Protein AF-A0A9E0DG52-F1 (afdb_monomer_lite)

pLDDT: mean 90.12, std 14.33, range [47.62, 98.75]

Secondary structure (DSSP, 8-state):
--HHHHHHHHHHHHHHHHHHHHHHS--HHHHHHHHHTTPPPSSGGGHHHHHHHHHHHHHHHHHHHHHHHHHHHHHHS--GGGS--

Sequence (85 aa):
MTLDEILQDIHALEEDLLVYERKYGIPTETFYESYMRGEEPEEIAWVPDWSMWAGAHEILKDRQERYRKQIGQAESTPNTNAALS

Radius of gyration: 18.63 Å; chains: 1; bounding box: 43×18×60 Å

Foldseek 3Di:
DDLVVLVVLLVVLVVVLVVVCVVPVDHLVRLLVCVVVVNDDPDPVCVVVSVVSNVSVVVNVVSVVVSVVVVVVVVPDDPPPPPPD

Structure (mmCIF, N/CA/C/O backbone):
data_AF-A0A9E0DG52-F1
#
_entry.id   AF-A0A9E0DG52-F1
#
loop_
_atom_site.group_PDB
_atom_site.id
_atom_site.type_symbol
_atom_site.label_atom_id
_atom_site.label_alt_id
_atom_site.label_comp_id
_atom_site.label_asym_id
_atom_site.label_entity_id
_atom_site.label_seq_id
_atom_site.pdbx_PDB_ins_code
_atom_site.Cartn_x
_atom_site.Cartn_y
_atom_site.Cartn_z
_atom_site.occupancy
_atom_site.B_iso_or_equiv
_atom_site.auth_seq_id
_atom_site.auth_comp_id
_atom_site.auth_asym_id
_atom_site.auth_atom_id
_atom_site.pdbx_PDB_model_num
ATOM 1 N N . MET A 1 1 ? -12.052 9.900 10.202 1.00 81.38 1 MET A N 1
ATOM 2 C CA . MET A 1 1 ? -12.246 8.600 9.549 1.00 81.38 1 MET A CA 1
ATOM 3 C C . MET A 1 1 ? -12.806 7.641 10.572 1.00 81.38 1 MET A C 1
ATOM 5 O O . MET A 1 1 ? -12.199 7.503 11.635 1.00 81.38 1 MET A O 1
ATOM 9 N N . THR A 1 2 ? -13.963 7.062 10.285 1.00 95.56 2 THR A N 1
ATOM 10 C CA . THR A 1 2 ? -14.543 5.950 11.043 1.00 95.56 2 THR A CA 1
ATOM 11 C C . THR A 1 2 ? -13.765 4.658 10.763 1.00 95.56 2 THR A C 1
ATOM 13 O O . THR A 1 2 ? -12.974 4.600 9.822 1.00 95.56 2 THR A O 1
ATOM 16 N N . LEU A 1 3 ? -13.979 3.615 11.572 1.00 95.75 3 LEU A N 1
ATOM 17 C CA . LEU A 1 3 ? -13.387 2.294 11.324 1.00 95.75 3 LEU A CA 1
ATOM 18 C C . LEU A 1 3 ? -13.804 1.713 9.964 1.00 95.75 3 LEU A C 1
ATOM 20 O O . LEU A 1 3 ? -12.969 1.119 9.291 1.00 95.75 3 LEU A O 1
ATOM 24 N N . ASP A 1 4 ? -15.062 1.919 9.561 1.00 97.19 4 ASP A N 1
ATOM 25 C CA . ASP A 1 4 ? -15.596 1.453 8.274 1.00 97.19 4 ASP A CA 1
ATOM 26 C C . ASP A 1 4 ? -14.921 2.165 7.092 1.00 97.19 4 ASP A C 1
ATOM 28 O O . ASP A 1 4 ? -14.446 1.512 6.169 1.00 97.19 4 ASP A O 1
ATOM 32 N N . GLU A 1 5 ? -14.758 3.491 7.175 1.00 98.06 5 GLU A N 1
ATOM 33 C CA . GLU A 1 5 ? -14.030 4.270 6.161 1.00 98.06 5 GLU A CA 1
ATOM 34 C C . GLU A 1 5 ? -12.564 3.822 6.042 1.00 98.06 5 GLU A C 1
ATOM 36 O O . GLU A 1 5 ? -12.036 3.712 4.941 1.00 98.06 5 GLU A O 1
ATOM 41 N N . ILE A 1 6 ? -11.890 3.536 7.165 1.00 98.00 6 ILE A N 1
ATOM 42 C CA . ILE A 1 6 ? -10.501 3.047 7.136 1.00 98.00 6 ILE A CA 1
ATOM 43 C C . ILE A 1 6 ? -10.424 1.652 6.511 1.00 98.00 6 ILE A C 1
ATOM 45 O O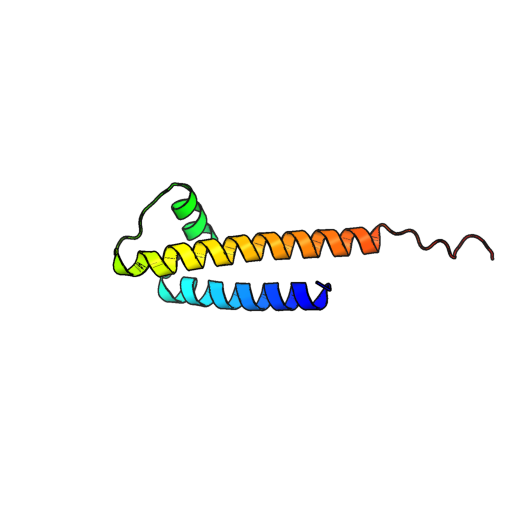 . ILE A 1 6 ? -9.485 1.377 5.770 1.00 98.00 6 ILE A O 1
ATOM 49 N N . LEU A 1 7 ? -11.383 0.774 6.806 1.00 98.19 7 LEU A N 1
ATOM 50 C CA . LEU A 1 7 ? -11.413 -0.575 6.247 1.00 98.19 7 LEU A CA 1
ATOM 51 C C . LEU A 1 7 ? -11.662 -0.553 4.733 1.00 98.19 7 LEU A C 1
ATOM 53 O O . LEU A 1 7 ? -11.002 -1.279 3.995 1.00 98.19 7 LEU A O 1
ATOM 57 N N . GLN A 1 8 ? -12.559 0.315 4.264 1.00 98.50 8 GLN A N 1
ATOM 58 C CA . GLN A 1 8 ? -12.792 0.527 2.834 1.00 98.50 8 GLN A CA 1
ATOM 59 C C . GLN A 1 8 ? -11.541 1.063 2.128 1.00 98.50 8 GLN A C 1
ATOM 61 O O . GLN A 1 8 ? -11.172 0.538 1.080 1.00 98.50 8 GLN A O 1
ATOM 66 N N . ASP A 1 9 ? -10.846 2.036 2.728 1.00 98.56 9 ASP A N 1
ATOM 67 C CA . ASP A 1 9 ? -9.560 2.534 2.222 1.00 98.56 9 ASP A CA 1
ATOM 68 C C . ASP A 1 9 ? -8.511 1.413 2.129 1.00 98.56 9 ASP A C 1
ATOM 70 O O . ASP A 1 9 ? -7.796 1.327 1.134 1.00 98.56 9 ASP A O 1
ATOM 74 N N . ILE A 1 10 ? -8.411 0.549 3.151 1.00 98.69 10 ILE A N 1
ATOM 75 C CA . ILE A 1 10 ? -7.480 -0.592 3.158 1.00 98.69 10 ILE A CA 1
ATOM 76 C C . ILE A 1 10 ? -7.755 -1.505 1.963 1.00 98.69 10 ILE A C 1
ATOM 78 O O . ILE A 1 10 ? -6.829 -1.802 1.216 1.00 98.69 10 ILE A O 1
ATOM 82 N N . HIS A 1 11 ? -9.010 -1.902 1.748 1.00 98.56 11 HIS A N 1
ATOM 83 C CA . HIS A 1 11 ? -9.360 -2.795 0.643 1.00 98.56 11 HIS A CA 1
ATOM 84 C C . HIS A 1 11 ? -9.114 -2.164 -0.729 1.00 98.56 11 HIS A C 1
ATOM 86 O O . HIS A 1 11 ? -8.576 -2.828 -1.610 1.00 98.56 11 HIS A O 1
ATOM 92 N N . ALA A 1 12 ? -9.437 -0.880 -0.899 1.00 98.50 12 ALA A N 1
ATOM 93 C CA . ALA A 1 12 ? -9.153 -0.169 -2.143 1.00 98.50 12 ALA A CA 1
ATOM 94 C C . ALA A 1 12 ? -7.642 -0.127 -2.442 1.00 98.50 12 ALA A C 1
ATOM 96 O O . ALA A 1 12 ? -7.219 -0.410 -3.559 1.00 98.50 12 ALA A O 1
ATOM 97 N N . LEU A 1 13 ? -6.816 0.155 -1.430 1.00 98.69 13 LEU A N 1
ATOM 98 C CA . LEU A 1 13 ? -5.359 0.177 -1.579 1.00 98.69 13 LEU A CA 1
ATOM 99 C C . LEU A 1 13 ? -4.784 -1.217 -1.854 1.00 98.69 13 LEU A C 1
ATOM 101 O O . LEU A 1 13 ? -3.871 -1.347 -2.662 1.00 98.69 13 LEU A O 1
ATOM 105 N N . GLU A 1 14 ? -5.305 -2.264 -1.212 1.00 98.56 14 GLU A N 1
ATOM 106 C CA . GLU A 1 14 ? -4.912 -3.650 -1.496 1.00 98.56 14 GLU A CA 1
ATOM 107 C C . GLU A 1 14 ? -5.209 -4.029 -2.957 1.00 98.56 14 GLU A C 1
ATOM 109 O O . GLU A 1 14 ? -4.367 -4.638 -3.619 1.00 98.56 14 GLU A O 1
ATOM 114 N N . GLU A 1 15 ? -6.365 -3.629 -3.492 1.00 98.38 15 GLU A N 1
ATOM 115 C CA . GLU A 1 15 ? -6.715 -3.837 -4.901 1.00 98.38 15 GLU A CA 1
ATOM 116 C C . GLU A 1 15 ? -5.796 -3.058 -5.854 1.00 98.38 15 GLU A C 1
ATOM 118 O O . GLU A 1 15 ? -5.311 -3.636 -6.832 1.00 98.38 15 GLU A O 1
ATOM 123 N N . ASP A 1 16 ? -5.496 -1.793 -5.551 1.00 97.50 16 ASP A N 1
ATOM 124 C CA . ASP A 1 16 ? -4.572 -0.967 -6.339 1.00 97.50 16 ASP A CA 1
ATOM 125 C C . ASP A 1 16 ? -3.160 -1.571 -6.376 1.00 97.50 16 ASP A C 1
ATOM 127 O O . ASP A 1 16 ? -2.534 -1.663 -7.435 1.00 97.50 16 ASP A O 1
ATOM 131 N N . LEU A 1 17 ? -2.656 -2.044 -5.234 1.00 98.44 17 LEU A N 1
ATOM 132 C CA . LEU A 1 17 ? -1.347 -2.695 -5.147 1.00 98.44 17 LEU A CA 1
ATOM 133 C C . LEU A 1 17 ? -1.306 -3.993 -5.959 1.00 98.44 17 LEU A C 1
ATOM 135 O O . LEU A 1 17 ? -0.341 -4.236 -6.687 1.00 98.44 17 LEU A O 1
ATOM 139 N N . LEU A 1 18 ? -2.378 -4.789 -5.919 1.00 98.38 18 LEU A N 1
ATOM 140 C CA . LEU A 1 18 ? -2.492 -6.008 -6.722 1.00 98.38 18 LEU A CA 1
ATOM 141 C C . LEU A 1 18 ? -2.436 -5.735 -8.232 1.00 98.38 18 LEU A C 1
ATOM 143 O O . LEU A 1 18 ? -1.993 -6.607 -8.987 1.00 98.38 18 LEU A O 1
ATOM 147 N N . VAL A 1 19 ? -2.863 -4.558 -8.704 1.00 98.06 19 VAL A N 1
ATOM 148 C CA . VAL A 1 19 ? -2.718 -4.178 -10.120 1.00 98.06 19 VAL A CA 1
ATOM 149 C C . VAL A 1 19 ? -1.242 -4.082 -10.501 1.00 98.06 19 VAL A C 1
ATOM 151 O O . VAL A 1 19 ? -0.846 -4.638 -11.529 1.00 98.06 19 VAL A O 1
ATOM 154 N N . TYR A 1 20 ? -0.417 -3.441 -9.672 1.00 97.56 20 TYR A N 1
ATOM 155 C CA . TYR A 1 20 ? 1.020 -3.331 -9.924 1.00 97.56 20 TYR A CA 1
ATOM 156 C C . TYR A 1 20 ? 1.730 -4.683 -9.816 1.00 97.56 20 TYR A C 1
ATOM 158 O O . TYR A 1 20 ? 2.503 -5.033 -10.710 1.00 97.56 20 TYR A O 1
ATOM 166 N N . GLU A 1 21 ? 1.404 -5.492 -8.803 1.00 98.00 21 GLU A N 1
ATOM 167 C CA . GLU A 1 21 ? 1.975 -6.838 -8.653 1.00 98.00 21 GLU A CA 1
ATOM 168 C C . GLU A 1 21 ? 1.706 -7.709 -9.881 1.00 98.00 21 GLU A C 1
ATOM 170 O O . GLU A 1 21 ? 2.602 -8.387 -10.380 1.00 98.00 21 GLU A O 1
ATOM 175 N N . ARG A 1 22 ? 0.483 -7.662 -10.424 1.00 97.75 22 ARG A N 1
ATOM 176 C CA . ARG A 1 22 ? 0.130 -8.396 -11.649 1.00 97.75 22 ARG A CA 1
ATOM 177 C C . ARG A 1 22 ? 0.818 -7.837 -12.886 1.00 97.75 22 ARG A C 1
ATOM 179 O O . ARG A 1 22 ? 1.153 -8.608 -13.780 1.00 97.75 22 ARG A O 1
ATOM 186 N N . LYS A 1 23 ? 0.994 -6.516 -12.958 1.00 96.12 23 LYS A N 1
ATOM 187 C CA . LYS A 1 23 ? 1.631 -5.846 -14.096 1.00 96.12 23 LYS A CA 1
ATOM 188 C C . LYS A 1 23 ? 3.122 -6.171 -14.183 1.00 96.12 23 LYS A C 1
ATOM 190 O O . LYS A 1 23 ? 3.609 -6.432 -15.279 1.00 96.12 23 LYS A O 1
ATOM 195 N N . TYR A 1 24 ? 3.819 -6.159 -13.050 1.00 94.88 24 TYR A N 1
ATOM 196 C CA . TYR A 1 24 ? 5.277 -6.280 -12.994 1.00 94.88 24 TYR A CA 1
ATOM 197 C C . TYR A 1 24 ? 5.772 -7.653 -12.533 1.00 94.88 24 TYR A C 1
ATOM 199 O O . TYR A 1 24 ? 6.940 -7.974 -12.727 1.00 94.88 24 TYR A O 1
ATOM 207 N N . GLY A 1 25 ? 4.907 -8.487 -11.952 1.00 95.62 25 GLY A N 1
ATOM 208 C CA . GLY A 1 25 ? 5.272 -9.816 -11.455 1.00 95.62 25 GLY A CA 1
ATOM 209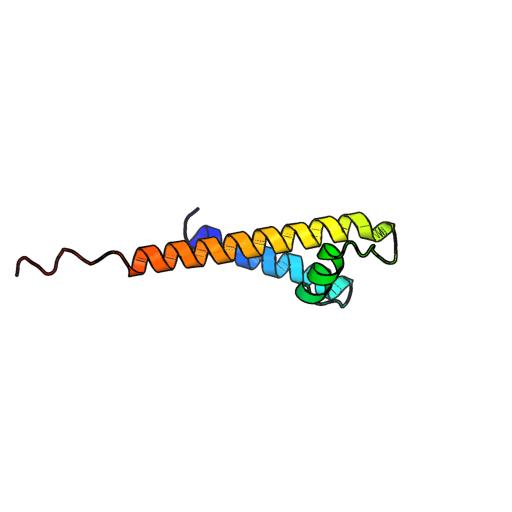 C C . GLY A 1 25 ? 6.133 -9.789 -10.189 1.00 95.62 25 GLY A C 1
ATOM 210 O O . GLY A 1 25 ? 6.793 -10.781 -9.884 1.00 95.62 25 GLY A O 1
ATOM 211 N N . ILE A 1 26 ? 6.140 -8.669 -9.462 1.00 95.56 26 ILE A N 1
ATOM 212 C CA . ILE A 1 26 ? 6.944 -8.453 -8.254 1.00 95.56 26 ILE A CA 1
ATOM 213 C C . ILE A 1 26 ? 5.988 -8.247 -7.072 1.00 95.56 26 ILE A C 1
ATOM 215 O O . ILE A 1 26 ? 5.090 -7.417 -7.187 1.00 95.56 26 ILE A O 1
ATOM 219 N N . PRO A 1 27 ? 6.155 -8.953 -5.940 1.00 97.75 27 PRO A N 1
ATOM 220 C CA . PRO A 1 27 ? 5.387 -8.673 -4.728 1.00 97.75 27 PRO A CA 1
ATOM 221 C C . PRO A 1 27 ? 5.647 -7.254 -4.210 1.00 97.75 27 PRO A C 1
ATOM 223 O O . PRO A 1 27 ? 6.799 -6.811 -4.196 1.00 97.75 27 PRO A O 1
ATOM 226 N N . THR A 1 28 ? 4.615 -6.572 -3.705 1.00 98.12 28 THR A N 1
ATOM 227 C CA . THR A 1 28 ? 4.716 -5.181 -3.223 1.00 98.12 28 THR A CA 1
ATOM 228 C C . THR A 1 28 ? 5.809 -5.012 -2.173 1.00 98.12 28 THR A C 1
ATOM 230 O O . THR A 1 28 ? 6.557 -4.042 -2.233 1.00 98.12 28 THR A O 1
ATOM 233 N N . GLU A 1 29 ? 5.954 -5.959 -1.242 1.00 97.44 29 GLU A N 1
ATOM 234 C CA . GLU A 1 29 ? 6.980 -5.867 -0.195 1.00 97.44 29 GLU A CA 1
ATOM 235 C C . GLU A 1 29 ? 8.398 -5.923 -0.785 1.00 97.44 29 GLU A C 1
ATOM 237 O O . GLU A 1 29 ? 9.247 -5.098 -0.456 1.00 97.44 29 GLU A O 1
ATOM 242 N N . THR A 1 30 ? 8.644 -6.844 -1.724 1.00 96.81 30 THR A N 1
ATOM 243 C CA . THR A 1 30 ? 9.939 -6.968 -2.413 1.00 96.81 30 THR A CA 1
ATOM 244 C C . THR A 1 30 ? 10.259 -5.715 -3.221 1.00 96.81 30 THR A C 1
ATOM 246 O O . THR A 1 30 ? 11.377 -5.203 -3.154 1.00 96.81 30 THR A O 1
ATOM 249 N N . PHE A 1 31 ? 9.268 -5.202 -3.952 1.00 96.50 31 PHE A N 1
ATOM 250 C CA . PHE A 1 31 ? 9.373 -3.935 -4.663 1.00 96.50 31 PHE A CA 1
ATOM 251 C C . PHE A 1 31 ? 9.715 -2.785 -3.700 1.00 96.50 31 PHE A C 1
ATOM 253 O O . PHE A 1 31 ? 10.647 -2.023 -3.949 1.00 96.50 31 PHE A O 1
ATOM 260 N N . TYR A 1 32 ? 9.002 -2.673 -2.580 1.00 97.25 32 TYR A N 1
ATOM 261 C CA . TYR A 1 32 ? 9.160 -1.558 -1.654 1.00 97.25 32 TYR A CA 1
ATOM 262 C C . TYR A 1 32 ? 10.519 -1.575 -0.945 1.00 97.25 32 TYR A C 1
ATOM 264 O O . TYR A 1 32 ? 11.128 -0.523 -0.765 1.00 97.25 32 TYR A O 1
ATOM 272 N N . GLU A 1 33 ? 11.045 -2.748 -0.588 1.00 96.56 33 GLU A N 1
ATOM 273 C CA . GLU A 1 33 ? 12.406 -2.866 -0.054 1.00 96.56 33 GLU A CA 1
ATOM 274 C C . GLU A 1 33 ? 13.466 -2.339 -1.030 1.00 96.56 33 GLU A C 1
ATOM 276 O O . GLU A 1 33 ? 14.374 -1.614 -0.623 1.00 96.56 33 GLU A O 1
ATOM 281 N N . SER A 1 34 ? 13.349 -2.711 -2.306 1.00 94.69 34 SER A N 1
ATOM 282 C CA . SER A 1 34 ? 14.222 -2.259 -3.395 1.00 94.69 34 SER A CA 1
ATOM 283 C C . SER A 1 34 ? 14.102 -0.742 -3.597 1.00 94.69 34 SER A C 1
ATOM 285 O O . SER A 1 34 ? 15.104 -0.022 -3.550 1.00 94.69 34 SER A O 1
ATOM 287 N N . TYR A 1 35 ? 12.869 -0.229 -3.666 1.00 95.12 35 TYR A N 1
ATOM 288 C CA . TYR A 1 35 ? 12.574 1.203 -3.752 1.00 95.12 35 TYR A CA 1
ATOM 289 C C . TYR A 1 35 ? 13.226 1.997 -2.608 1.00 95.12 35 TYR A C 1
ATOM 291 O O . TYR A 1 35 ? 13.880 3.014 -2.838 1.00 95.12 35 TYR A O 1
ATOM 299 N N . MET A 1 36 ? 13.133 1.502 -1.370 1.00 95.06 36 MET A N 1
ATOM 300 C CA . MET A 1 36 ? 13.733 2.145 -0.194 1.00 95.06 36 MET A CA 1
ATOM 301 C C . MET A 1 36 ? 15.269 2.134 -0.195 1.00 95.06 36 MET A C 1
ATOM 303 O O . MET A 1 36 ? 15.884 2.959 0.484 1.00 95.06 36 MET A O 1
ATOM 307 N N . ARG A 1 37 ? 15.907 1.233 -0.951 1.00 96.19 37 ARG A N 1
ATOM 308 C CA . ARG A 1 37 ? 17.366 1.226 -1.171 1.00 96.19 37 ARG A CA 1
ATOM 309 C C . ARG A 1 37 ? 17.803 2.187 -2.281 1.00 96.19 37 ARG A C 1
ATOM 311 O O . ARG A 1 37 ? 19.004 2.352 -2.483 1.00 96.19 37 ARG A O 1
ATOM 318 N N . GLY A 1 38 ? 16.857 2.842 -2.955 1.00 93.81 38 GLY A N 1
ATOM 319 C CA . GLY A 1 38 ? 17.122 3.743 -4.074 1.00 93.81 38 GLY A CA 1
ATOM 320 C C . GLY A 1 38 ? 17.415 3.011 -5.381 1.00 93.81 38 GLY A C 1
ATOM 321 O O . GLY A 1 38 ? 18.089 3.568 -6.243 1.00 93.81 38 GLY A O 1
ATOM 322 N N . GLU A 1 39 ? 16.959 1.764 -5.521 1.00 91.88 39 GLU A N 1
ATOM 323 C CA . GLU A 1 39 ? 17.057 1.035 -6.783 1.00 91.88 39 GLU A CA 1
ATOM 324 C C . GLU A 1 39 ? 16.109 1.660 -7.821 1.00 91.88 39 GLU A C 1
ATOM 326 O O . GLU 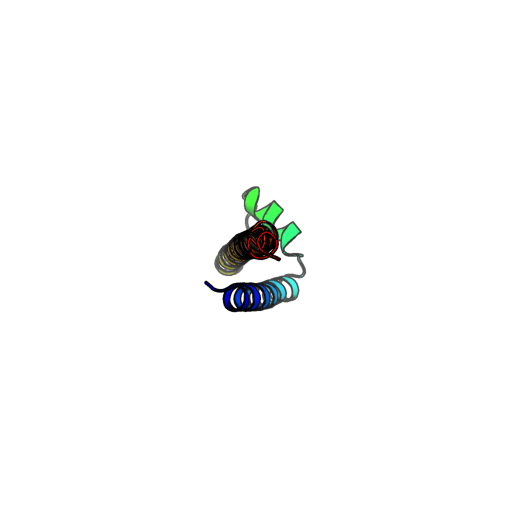A 1 39 ? 14.942 1.949 -7.544 1.00 91.88 39 GLU A O 1
ATOM 331 N N . GLU A 1 40 ? 16.631 1.900 -9.023 1.00 87.06 40 GLU A N 1
ATOM 332 C CA . GLU A 1 40 ? 15.866 2.471 -10.131 1.00 87.06 40 GLU A CA 1
ATOM 333 C C . GLU A 1 40 ? 15.133 1.369 -10.916 1.00 87.06 40 GLU A C 1
ATOM 335 O O . GLU A 1 40 ? 15.627 0.240 -10.999 1.00 87.06 40 GLU A O 1
ATOM 340 N N . PRO A 1 41 ? 13.964 1.665 -11.517 1.00 87.75 41 PRO A N 1
ATOM 341 C CA . PRO A 1 41 ? 13.312 0.733 -12.432 1.00 87.75 41 PRO A CA 1
ATOM 342 C C . PRO A 1 41 ? 14.199 0.419 -13.640 1.00 87.75 41 PRO A C 1
ATOM 344 O O . PRO A 1 41 ? 14.941 1.274 -14.120 1.00 87.75 41 PRO A O 1
ATOM 347 N N . GLU A 1 42 ? 14.042 -0.782 -14.199 1.00 85.38 42 GLU A N 1
ATOM 348 C CA . GLU A 1 42 ? 14.767 -1.202 -15.409 1.00 85.38 42 GLU A CA 1
ATOM 349 C C . GLU A 1 42 ? 14.459 -0.309 -16.622 1.00 85.38 42 GLU A C 1
ATOM 351 O O . GLU A 1 4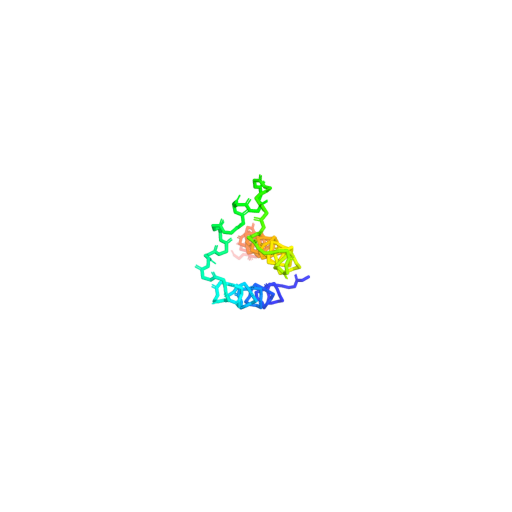2 ? 15.328 -0.053 -17.457 1.00 85.38 42 GLU A O 1
ATOM 356 N N . GLU A 1 43 ? 13.228 0.203 -16.706 1.00 88.88 43 GLU A N 1
ATOM 357 C CA . GLU A 1 43 ? 12.786 1.107 -17.762 1.00 88.88 43 GLU A CA 1
ATOM 358 C C . GLU A 1 43 ? 12.339 2.457 -17.192 1.00 88.88 43 GLU A C 1
ATOM 360 O O . GLU A 1 43 ? 11.464 2.537 -16.329 1.00 88.88 43 GLU A O 1
ATOM 365 N N . ILE A 1 44 ? 12.848 3.554 -17.766 1.00 87.56 44 ILE A N 1
ATOM 366 C CA . ILE A 1 44 ? 12.468 4.929 -17.383 1.00 87.56 44 ILE A CA 1
ATOM 367 C C . ILE A 1 44 ? 10.950 5.149 -17.497 1.00 87.56 44 ILE A C 1
ATOM 369 O O . ILE A 1 44 ? 10.361 5.895 -16.715 1.00 87.56 44 ILE A O 1
ATOM 373 N N . ALA A 1 45 ? 10.295 4.479 -18.450 1.00 89.25 45 ALA A N 1
ATOM 374 C CA . ALA A 1 45 ? 8.849 4.560 -18.638 1.00 89.25 45 ALA A CA 1
ATOM 375 C C . ALA A 1 45 ? 8.048 4.063 -17.419 1.00 89.25 45 ALA A C 1
ATOM 377 O O . ALA A 1 45 ? 6.875 4.408 -17.292 1.00 89.25 45 ALA A O 1
ATOM 378 N N . TRP A 1 46 ? 8.657 3.274 -16.530 1.00 90.44 46 TRP A N 1
ATOM 379 C CA . TRP A 1 46 ? 8.003 2.724 -15.343 1.00 90.44 46 TRP A CA 1
ATOM 380 C C . TRP A 1 46 ? 8.162 3.603 -14.098 1.00 90.44 46 TRP A C 1
ATOM 382 O O . TRP A 1 46 ? 7.464 3.381 -13.114 1.00 90.44 46 TRP A O 1
ATOM 392 N N . VAL A 1 47 ? 9.020 4.631 -14.137 1.00 88.19 47 VAL A N 1
ATOM 393 C CA . VAL A 1 47 ? 9.247 5.557 -13.010 1.00 88.19 47 VAL A CA 1
ATOM 394 C C . VAL A 1 47 ? 7.945 6.115 -12.406 1.00 88.19 47 VAL A C 1
ATOM 396 O O . VAL A 1 47 ? 7.837 6.121 -11.179 1.00 88.19 47 VAL A O 1
ATOM 399 N N . PRO A 1 48 ? 6.933 6.544 -13.194 1.00 92.06 48 PRO A N 1
ATOM 400 C CA . PRO A 1 48 ? 5.678 7.034 -12.622 1.00 92.06 48 PRO A CA 1
ATOM 401 C C . PRO A 1 48 ? 4.950 5.975 -11.789 1.00 92.06 48 PRO A C 1
ATOM 403 O O . PRO A 1 48 ? 4.491 6.266 -10.685 1.00 92.06 48 PRO A O 1
ATOM 406 N N . ASP A 1 49 ? 4.894 4.741 -12.291 1.00 94.75 49 ASP A N 1
ATOM 407 C CA . ASP A 1 49 ? 4.235 3.635 -11.601 1.00 94.75 49 ASP A CA 1
ATOM 408 C C . ASP A 1 49 ? 5.013 3.233 -10.345 1.00 94.75 49 ASP A C 1
ATOM 410 O O . ASP A 1 49 ? 4.395 2.969 -9.323 1.00 94.75 49 ASP A O 1
ATOM 414 N N . TRP A 1 50 ? 6.351 3.286 -10.369 1.00 93.44 50 TRP A N 1
ATOM 415 C CA . TRP A 1 50 ? 7.202 3.066 -9.189 1.00 93.44 50 TRP A CA 1
ATOM 416 C C . TRP A 1 50 ? 6.836 4.018 -8.046 1.00 93.44 50 TRP A C 1
ATOM 418 O O . TRP A 1 50 ? 6.558 3.585 -6.928 1.00 93.44 50 TRP A O 1
ATOM 428 N N . SER A 1 51 ? 6.796 5.326 -8.310 1.00 93.69 51 SER A N 1
ATOM 429 C CA . SER A 1 51 ? 6.461 6.304 -7.269 1.00 93.69 51 SER A CA 1
ATOM 430 C C . SER A 1 51 ? 5.026 6.141 -6.761 1.00 93.69 51 SER A C 1
ATOM 432 O O . SER A 1 51 ? 4.787 6.247 -5.557 1.00 93.69 51 SER A O 1
ATOM 434 N N . MET A 1 52 ? 4.075 5.855 -7.653 1.00 96.69 52 MET A N 1
ATOM 435 C CA . MET A 1 52 ? 2.677 5.633 -7.274 1.00 96.69 52 MET A CA 1
ATOM 436 C C . MET A 1 52 ? 2.499 4.357 -6.449 1.00 96.69 52 MET A C 1
ATOM 438 O O . MET A 1 52 ? 1.785 4.374 -5.447 1.00 96.69 52 MET A O 1
ATOM 442 N N . TRP A 1 53 ? 3.180 3.274 -6.821 1.00 97.81 53 TRP A N 1
ATOM 443 C CA . TRP A 1 53 ? 3.148 2.002 -6.108 1.00 97.81 53 TRP A CA 1
ATOM 444 C C . TRP A 1 53 ? 3.724 2.145 -4.696 1.00 97.81 53 TRP A C 1
ATOM 446 O O . TRP A 1 53 ? 3.079 1.755 -3.720 1.00 97.81 53 TRP A O 1
ATOM 456 N N . ALA A 1 54 ? 4.888 2.788 -4.556 1.00 97.19 54 ALA A N 1
ATOM 457 C CA . ALA A 1 54 ? 5.488 3.053 -3.250 1.00 97.19 54 ALA A CA 1
ATOM 458 C C . ALA A 1 54 ? 4.579 3.924 -2.368 1.00 97.19 54 ALA A C 1
ATOM 460 O O . ALA A 1 54 ? 4.359 3.601 -1.200 1.00 97.19 54 ALA A O 1
ATOM 461 N N . GLY A 1 55 ? 3.990 4.979 -2.940 1.00 97.69 55 GLY A N 1
ATOM 462 C CA . GLY A 1 55 ? 3.045 5.841 -2.232 1.00 97.69 55 GLY A CA 1
ATOM 463 C C . GLY A 1 55 ? 1.789 5.097 -1.771 1.00 97.69 55 GLY A C 1
ATOM 464 O O . GLY A 1 55 ? 1.386 5.233 -0.617 1.00 97.69 55 GLY A O 1
ATOM 465 N N . ALA A 1 56 ? 1.193 4.264 -2.629 1.00 98.31 56 ALA A N 1
ATOM 466 C CA . ALA A 1 56 ? 0.035 3.445 -2.269 1.00 98.31 56 ALA A CA 1
ATOM 467 C C . ALA A 1 56 ? 0.357 2.489 -1.108 1.00 98.31 56 ALA A C 1
ATOM 469 O O . ALA A 1 56 ? -0.422 2.380 -0.159 1.00 98.31 56 ALA A O 1
ATOM 470 N N . HIS A 1 57 ? 1.540 1.866 -1.123 1.00 98.56 57 HIS A N 1
ATOM 471 C CA . HIS A 1 57 ? 1.980 0.986 -0.042 1.00 98.56 57 HIS A CA 1
ATOM 472 C C . HIS A 1 57 ? 2.171 1.740 1.285 1.00 98.56 57 HIS A C 1
ATOM 474 O O . HIS A 1 57 ? 1.785 1.254 2.350 1.00 98.56 57 HIS A O 1
ATOM 480 N N . GLU A 1 58 ? 2.722 2.953 1.253 1.00 98.44 58 GLU A N 1
ATOM 481 C CA . GLU A 1 58 ? 2.866 3.791 2.449 1.00 98.44 58 GLU A CA 1
ATOM 482 C C . GLU A 1 58 ? 1.523 4.207 3.043 1.00 98.44 58 GLU A C 1
ATOM 484 O O . GLU A 1 58 ? 1.339 4.132 4.262 1.00 98.44 58 GLU A O 1
ATOM 489 N N . ILE A 1 59 ? 0.568 4.585 2.191 1.00 98.56 59 ILE A N 1
ATOM 490 C CA . ILE A 1 59 ? -0.789 4.917 2.630 1.00 98.56 59 ILE A CA 1
ATOM 491 C C . ILE A 1 59 ? -1.452 3.679 3.242 1.00 98.56 59 ILE A C 1
ATOM 493 O O . ILE A 1 59 ? -2.050 3.794 4.313 1.00 98.56 59 ILE A O 1
ATOM 497 N N . LEU A 1 60 ? -1.304 2.495 2.635 1.00 98.75 60 LEU A N 1
ATOM 498 C CA . LEU A 1 60 ? -1.848 1.250 3.183 1.00 98.75 60 LEU A CA 1
ATOM 499 C C . LEU A 1 60 ? -1.316 0.984 4.596 1.00 98.75 60 LEU A C 1
ATOM 501 O O . LEU A 1 60 ? -2.106 0.743 5.512 1.00 98.75 60 LEU A O 1
ATOM 505 N N . LYS A 1 61 ? 0.002 1.096 4.805 1.00 98.50 61 LYS A N 1
ATOM 506 C CA . LYS A 1 61 ? 0.619 0.918 6.130 1.00 98.50 61 LYS A CA 1
ATOM 507 C C . LYS A 1 61 ? 0.064 1.903 7.162 1.00 98.50 61 LYS A C 1
ATOM 509 O O . LYS A 1 61 ? -0.278 1.491 8.272 1.00 98.50 61 LYS A O 1
ATOM 514 N N . ASP A 1 62 ? -0.084 3.180 6.801 1.00 98.50 62 ASP A N 1
ATOM 515 C CA . ASP A 1 62 ? -0.696 4.192 7.677 1.00 98.50 62 ASP A CA 1
ATOM 516 C C . ASP A 1 62 ? -2.155 3.839 8.020 1.00 98.50 62 ASP A C 1
ATOM 518 O O . ASP A 1 62 ? -2.552 3.915 9.187 1.00 98.50 62 ASP A O 1
ATOM 522 N N . ARG A 1 63 ? -2.958 3.394 7.045 1.00 98.56 63 ARG A N 1
ATOM 523 C CA . ARG A 1 63 ? -4.355 2.991 7.282 1.00 98.56 63 ARG A CA 1
ATOM 524 C C . ARG A 1 63 ? -4.460 1.776 8.193 1.00 98.56 63 ARG A C 1
ATOM 526 O O . ARG A 1 63 ? -5.235 1.809 9.150 1.00 98.56 63 ARG A O 1
ATOM 533 N N . GLN A 1 64 ? -3.642 0.753 7.968 1.00 98.38 64 GLN A N 1
ATOM 534 C CA . GLN A 1 64 ? -3.582 -0.433 8.823 1.00 98.38 64 GLN A CA 1
ATOM 535 C C . GLN A 1 64 ? -3.172 -0.083 10.263 1.00 98.38 64 GLN A C 1
ATOM 537 O O . GLN A 1 64 ? -3.757 -0.597 11.222 1.00 98.38 64 GLN A O 1
ATOM 542 N N . GLU A 1 65 ? -2.204 0.822 10.445 1.00 98.25 65 GLU A N 1
ATOM 543 C CA . GLU A 1 65 ? -1.801 1.287 11.774 1.00 98.25 65 GLU A CA 1
ATOM 544 C C . GLU A 1 65 ? -2.935 2.052 12.473 1.00 98.25 65 GLU A C 1
ATOM 546 O O . GLU A 1 65 ? -3.230 1.798 13.646 1.00 98.25 65 GLU A O 1
ATOM 551 N N . ARG A 1 66 ? -3.610 2.963 11.762 1.00 97.56 66 ARG A N 1
ATOM 552 C CA . ARG A 1 66 ? -4.754 3.718 12.300 1.00 97.56 66 ARG A CA 1
ATOM 553 C C . ARG A 1 66 ? -5.905 2.808 12.696 1.00 97.56 66 ARG A C 1
ATOM 555 O O . ARG A 1 66 ? -6.455 2.992 13.781 1.00 97.56 66 ARG A O 1
ATOM 562 N N . TYR A 1 67 ? -6.235 1.825 11.860 1.00 97.44 67 TYR A N 1
ATOM 563 C CA . TYR A 1 67 ? -7.270 0.837 12.156 1.00 97.44 67 TYR A CA 1
ATOM 564 C C . TYR A 1 67 ? -6.966 0.108 13.470 1.00 97.44 67 TYR A C 1
ATOM 566 O O . TYR A 1 67 ? -7.779 0.103 14.396 1.00 97.44 67 TYR A O 1
ATOM 574 N N . ARG A 1 68 ? -5.740 -0.417 13.600 1.00 96.94 68 ARG A N 1
ATOM 575 C CA . ARG A 1 68 ? -5.288 -1.134 14.800 1.00 96.94 68 ARG A CA 1
ATOM 576 C C . ARG A 1 68 ? -5.350 -0.260 16.054 1.00 96.94 68 ARG A C 1
ATOM 578 O O . ARG A 1 68 ? -5.789 -0.728 17.101 1.00 96.94 68 ARG A O 1
ATOM 585 N N . LYS A 1 69 ? -4.947 1.012 15.951 1.00 95.88 69 LYS A N 1
ATOM 586 C CA . LYS A 1 69 ? -5.024 1.974 17.064 1.00 95.88 69 LYS A CA 1
ATOM 587 C C . LYS A 1 69 ? -6.465 2.234 17.502 1.00 95.88 69 LYS A C 1
ATOM 589 O O . LYS A 1 69 ? -6.723 2.255 18.701 1.00 95.88 69 LYS A O 1
ATOM 594 N N . GLN A 1 70 ? -7.392 2.419 16.563 1.00 94.81 70 GLN A N 1
ATOM 595 C CA . GLN A 1 70 ? -8.794 2.696 16.892 1.00 94.81 70 GLN A CA 1
ATOM 596 C C . GLN A 1 70 ? -9.490 1.493 17.544 1.00 94.81 70 GLN A C 1
ATOM 598 O O . GLN A 1 70 ? -10.200 1.676 18.531 1.00 94.81 70 GLN A O 1
ATOM 603 N N . ILE A 1 71 ? -9.235 0.271 17.064 1.00 93.94 71 ILE A N 1
ATOM 604 C CA . ILE A 1 71 ? -9.749 -0.953 17.702 1.00 93.94 71 ILE A CA 1
ATOM 605 C C . ILE A 1 71 ? -9.191 -1.105 19.123 1.00 93.94 71 ILE A C 1
ATOM 607 O O . ILE A 1 71 ? -9.961 -1.268 20.067 1.00 93.94 71 ILE A O 1
ATOM 611 N N . GLY A 1 72 ? -7.875 -0.954 19.313 1.00 90.06 72 GLY A N 1
ATOM 612 C CA . GLY A 1 72 ? -7.266 -1.077 20.643 1.00 90.06 72 GLY A CA 1
ATOM 613 C C . GLY A 1 72 ? -7.771 -0.035 21.654 1.00 90.06 72 GLY A C 1
ATOM 614 O O . GLY A 1 72 ? -7.906 -0.334 22.841 1.00 90.06 72 GLY A O 1
ATOM 615 N N . GLN A 1 73 ? -8.098 1.184 21.204 1.00 84.69 73 GLN A N 1
ATOM 616 C CA . GLN A 1 73 ? -8.725 2.213 22.047 1.00 84.69 73 GLN A CA 1
ATOM 617 C C . GLN A 1 73 ? -10.161 1.845 22.449 1.00 84.69 73 GLN A C 1
ATOM 619 O O . GLN A 1 73 ? -10.543 2.053 23.604 1.00 84.69 73 GLN A O 1
ATOM 624 N N . ALA A 1 74 ? -10.945 1.276 21.529 1.00 78.19 74 ALA A N 1
ATOM 625 C CA . ALA A 1 74 ? -12.301 0.815 21.818 1.00 78.19 74 ALA A CA 1
ATOM 626 C C . ALA A 1 74 ? -12.308 -0.320 22.858 1.00 78.19 74 ALA A C 1
ATOM 628 O O . ALA A 1 74 ? -13.133 -0.312 23.769 1.00 78.19 74 ALA A O 1
ATOM 629 N N . GLU A 1 75 ? -11.349 -1.243 22.775 1.00 77.12 75 GLU A N 1
ATOM 630 C CA . GLU A 1 75 ? -11.202 -2.365 23.714 1.00 77.12 75 GLU A CA 1
ATOM 631 C C . GLU A 1 75 ? -10.681 -1.936 25.097 1.00 77.12 75 GLU A C 1
ATOM 633 O O . GLU A 1 75 ? -11.025 -2.544 26.109 1.00 77.12 75 GLU A O 1
ATOM 638 N N . SER A 1 76 ? -9.875 -0.870 25.161 1.00 70.62 76 SER A N 1
ATOM 639 C CA . SER A 1 76 ? -9.265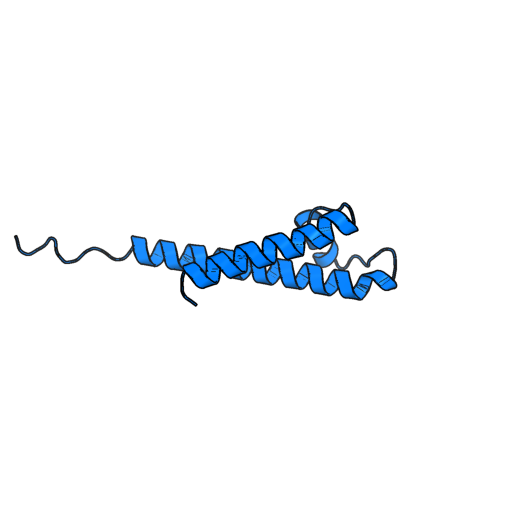 -0.383 26.409 1.00 70.62 76 SER A CA 1
ATOM 640 C C . SER A 1 76 ? -10.167 0.546 27.227 1.00 70.62 76 SER A C 1
ATOM 642 O O . SER A 1 76 ? -9.784 0.934 28.330 1.00 70.62 76 SER A O 1
ATOM 644 N N . THR A 1 77 ? -11.341 0.931 26.717 1.00 54.94 77 THR A N 1
ATOM 645 C CA . THR A 1 77 ? -12.282 1.796 27.443 1.00 54.94 77 THR A CA 1
ATOM 646 C C . THR A 1 77 ? -13.086 0.942 28.433 1.00 54.94 77 THR A C 1
ATOM 648 O O . THR A 1 77 ? -13.950 0.175 28.003 1.00 54.94 77 THR A O 1
ATOM 651 N N . PRO A 1 78 ? -12.849 1.028 29.760 1.00 54.22 78 PRO A N 1
ATOM 652 C CA . PRO A 1 78 ? -13.562 0.197 30.718 1.00 54.22 78 PRO A CA 1
ATOM 653 C C . PRO A 1 78 ? -15.027 0.626 30.761 1.00 54.22 78 PRO A C 1
ATOM 655 O O . PRO A 1 78 ? -15.345 1.795 31.001 1.00 54.22 78 PRO A O 1
ATOM 658 N N . ASN A 1 79 ? -15.928 -0.331 30.553 1.00 55.09 79 ASN A N 1
ATOM 659 C CA . ASN A 1 79 ? -17.362 -0.137 30.711 1.00 55.09 79 ASN A CA 1
ATOM 660 C C . ASN A 1 79 ? -17.659 0.263 32.172 1.00 55.09 79 ASN A C 1
ATOM 662 O O . ASN A 1 79 ? -17.743 -0.582 33.059 1.00 55.09 79 ASN A O 1
ATOM 666 N N . THR 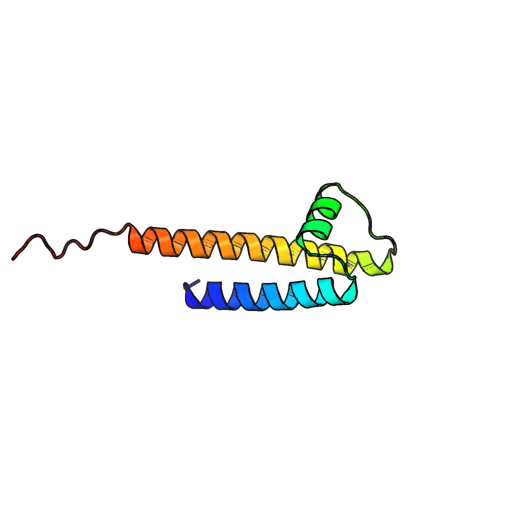A 1 80 ? -17.792 1.566 32.437 1.00 52.16 80 THR A N 1
ATOM 667 C CA . THR A 1 80 ? -17.977 2.134 33.791 1.00 52.16 80 THR A CA 1
ATOM 668 C C . THR A 1 80 ? -19.416 1.948 34.313 1.00 52.16 80 THR A C 1
ATOM 670 O O . THR A 1 80 ? -19.790 2.497 35.342 1.00 52.16 80 THR A O 1
ATOM 673 N N . ASN A 1 81 ? -20.234 1.112 33.663 1.00 50.78 81 ASN A N 1
ATOM 674 C CA . ASN A 1 81 ? -21.605 0.818 34.097 1.00 50.78 81 ASN A CA 1
ATOM 675 C C . ASN A 1 81 ? -21.741 -0.406 35.024 1.00 50.78 81 ASN A C 1
ATOM 677 O O . ASN A 1 81 ? -22.858 -0.763 35.381 1.00 50.78 81 ASN A O 1
ATOM 681 N N . ALA A 1 82 ? -20.645 -1.037 35.457 1.00 50.53 82 ALA A N 1
ATOM 682 C CA . ALA A 1 82 ? -20.696 -2.199 36.358 1.00 50.53 82 ALA A CA 1
ATOM 683 C C . ALA A 1 82 ? -20.593 -1.862 37.865 1.00 50.53 82 ALA A C 1
ATOM 685 O O . ALA A 1 82 ? -20.568 -2.774 38.684 1.00 50.53 82 ALA A O 1
ATOM 686 N N . ALA A 1 83 ? -20.519 -0.582 38.255 1.00 47.62 83 ALA A N 1
ATOM 687 C CA . ALA A 1 83 ? -20.257 -0.177 39.645 1.00 47.62 83 ALA A CA 1
ATOM 688 C C . ALA A 1 83 ? -21.494 0.276 40.457 1.00 47.62 83 ALA A C 1
ATOM 690 O O . ALA A 1 83 ? -21.328 0.760 41.573 1.00 47.62 83 ALA A O 1
ATOM 691 N N . LEU A 1 84 ? -22.722 0.147 39.933 1.00 49.16 84 LEU A N 1
ATOM 692 C CA . LEU A 1 84 ? -23.950 0.603 40.617 1.00 49.16 84 LEU A CA 1
ATOM 693 C C . LEU A 1 84 ? -25.112 -0.411 40.564 1.00 49.16 84 LEU A C 1
ATOM 695 O O . LEU A 1 84 ? -26.265 -0.024 40.379 1.00 49.16 84 LEU A O 1
ATOM 699 N N . SER A 1 85 ? -24.852 -1.710 40.720 1.00 48.53 85 SER A N 1
ATOM 700 C CA . SER A 1 85 ? -25.917 -2.721 40.884 1.00 48.53 85 SER A CA 1
ATOM 701 C C . SER A 1 85 ? -25.629 -3.667 42.035 1.00 48.53 85 SER A C 1
ATOM 703 O O . SER A 1 85 ? -24.460 -4.091 42.153 1.00 48.53 85 SER A O 1
#